Protein AF-A0A645I5U5-F1 (afdb_monomer)

Radius of gyration: 15.51 Å; Cα contacts (8 Å, |Δi|>4): 59; chains: 1; bounding box: 28×45×28 Å

Solvent-accessible surface area (backbone atoms only — not comparable to full-atom values): 4487 Å² total; per-residue (Å²): 93,52,86,56,84,33,57,52,17,34,72,64,35,33,74,60,41,39,50,52,50,18,49,55,45,40,53,46,49,74,73,70,41,80,82,49,76,67,41,50,52,53,49,51,52,51,51,50,53,25,60,77,65,61,42,51,60,53,54,47,50,54,52,50,53,51,52,51,52,52,53,53,56,55,52,60,63,64,73,77,116

Mean predicted aligned error: 5.29 Å

Structure (mmCIF, N/CA/C/O backbone):
data_AF-A0A645I5U5-F1
#
_entry.id   AF-A0A645I5U5-F1
#
loop_
_atom_site.group_PDB
_atom_site.id
_atom_site.type_symbol
_atom_site.label_atom_id
_atom_site.label_alt_id
_atom_site.label_comp_id
_atom_site.label_asym_id
_atom_site.label_entity_id
_atom_site.label_seq_id
_atom_site.pdbx_PDB_ins_code
_atom_site.Cartn_x
_a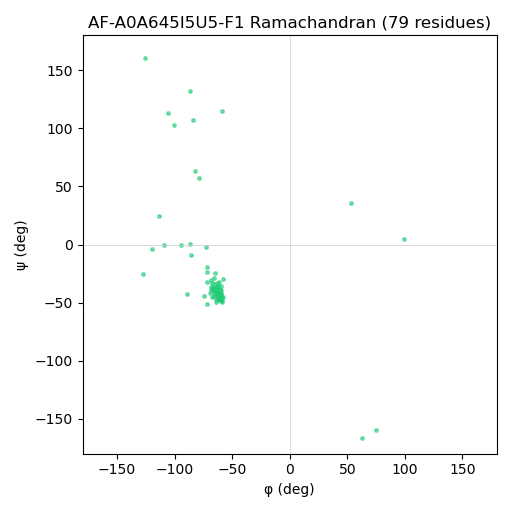tom_site.Cartn_y
_atom_site.Cartn_z
_atom_site.occupancy
_atom_site.B_iso_or_equiv
_atom_site.auth_seq_id
_atom_site.auth_comp_id
_atom_site.auth_asym_id
_atom_site.auth_atom_id
_atom_site.pdbx_PDB_model_num
ATOM 1 N N . MET A 1 1 ? -6.700 -1.221 -2.775 1.00 80.69 1 MET A N 1
ATOM 2 C CA . MET A 1 1 ? -5.907 -2.435 -2.474 1.00 80.69 1 MET A CA 1
ATOM 3 C C . MET A 1 1 ? -6.699 -3.726 -2.691 1.00 80.69 1 MET A C 1
ATOM 5 O O . MET A 1 1 ? -6.159 -4.608 -3.331 1.00 80.69 1 MET A O 1
ATOM 9 N N . SER A 1 2 ? -7.963 -3.845 -2.258 1.00 84.81 2 SER A N 1
ATOM 10 C CA . SER A 1 2 ? -8.765 -5.088 -2.378 1.00 84.81 2 SER A CA 1
ATOM 11 C C . SER A 1 2 ? -9.021 -5.596 -3.806 1.00 84.81 2 SER A C 1
ATOM 13 O O . SER A 1 2 ? -9.086 -6.799 -4.016 1.00 84.81 2 SER A O 1
ATOM 15 N N . ILE A 1 3 ? -9.140 -4.698 -4.788 1.00 87.00 3 ILE A N 1
ATOM 16 C CA . ILE A 1 3 ? -9.418 -5.045 -6.199 1.00 87.00 3 ILE A CA 1
ATOM 17 C C . ILE A 1 3 ? -8.316 -4.602 -7.172 1.00 87.00 3 ILE A C 1
ATOM 19 O O . ILE A 1 3 ? -8.406 -4.841 -8.371 1.00 87.00 3 ILE A O 1
ATOM 23 N N . ASN A 1 4 ? -7.291 -3.909 -6.675 1.00 86.06 4 ASN A N 1
ATOM 24 C CA . ASN A 1 4 ? -6.235 -3.352 -7.515 1.00 86.06 4 ASN A CA 1
ATOM 25 C C . ASN A 1 4 ? -5.143 -4.408 -7.734 1.00 86.06 4 ASN A C 1
ATOM 27 O O . ASN A 1 4 ? -4.697 -5.039 -6.774 1.00 86.06 4 ASN A O 1
ATOM 31 N N . GLY A 1 5 ? -4.721 -4.596 -8.983 1.00 86.69 5 GLY A N 1
ATOM 32 C CA . GLY A 1 5 ? -3.574 -5.428 -9.343 1.00 86.69 5 GLY A CA 1
ATOM 33 C C . GLY A 1 5 ? -2.254 -4.677 -9.193 1.00 86.69 5 GLY A C 1
ATOM 34 O O . GLY A 1 5 ? -1.586 -4.434 -10.193 1.00 86.69 5 GLY A O 1
ATOM 35 N N . ASP A 1 6 ? -1.907 -4.274 -7.970 1.00 92.38 6 ASP A N 1
ATOM 36 C CA . ASP A 1 6 ? -0.749 -3.415 -7.714 1.00 92.38 6 ASP A CA 1
ATOM 37 C C . ASP A 1 6 ? 0.543 -4.079 -8.212 1.00 92.38 6 ASP A C 1
ATOM 39 O O . ASP A 1 6 ? 0.959 -5.132 -7.718 1.00 92.38 6 ASP A O 1
ATOM 43 N N . THR A 1 7 ? 1.182 -3.474 -9.211 1.00 90.12 7 THR A N 1
ATOM 44 C CA . THR A 1 7 ? 2.362 -4.040 -9.873 1.00 90.12 7 THR A CA 1
ATOM 45 C C . THR A 1 7 ? 3.612 -3.989 -8.994 1.00 90.12 7 THR A C 1
ATOM 47 O O . THR A 1 7 ? 4.493 -4.838 -9.151 1.00 90.12 7 THR A O 1
ATOM 50 N N . ASN A 1 8 ? 3.687 -3.078 -8.017 1.00 92.19 8 ASN A N 1
ATOM 51 C CA . ASN A 1 8 ? 4.770 -3.074 -7.027 1.00 92.19 8 ASN A CA 1
ATOM 52 C C . ASN A 1 8 ? 4.664 -4.294 -6.106 1.00 92.19 8 ASN A C 1
ATOM 54 O O . ASN A 1 8 ? 5.667 -4.915 -5.759 1.00 92.19 8 ASN A O 1
ATOM 58 N N . VAL A 1 9 ? 3.440 -4.695 -5.772 1.00 93.94 9 VAL A N 1
ATOM 59 C CA . VAL A 1 9 ? 3.183 -5.898 -4.973 1.00 93.94 9 VAL A CA 1
ATOM 60 C C . VAL A 1 9 ? 3.397 -7.148 -5.818 1.00 93.94 9 VAL A C 1
ATOM 62 O O . VAL A 1 9 ? 4.077 -8.069 -5.373 1.00 93.94 9 VAL A O 1
ATOM 65 N N . ALA A 1 10 ? 2.893 -7.171 -7.055 1.00 92.75 10 ALA A N 1
ATOM 66 C CA . ALA A 1 10 ? 3.073 -8.304 -7.961 1.00 92.75 10 ALA A CA 1
ATOM 67 C C . ALA A 1 10 ? 4.551 -8.549 -8.315 1.00 92.75 10 ALA A C 1
ATOM 69 O O . ALA A 1 10 ? 4.966 -9.699 -8.430 1.00 92.75 10 ALA A O 1
ATOM 70 N N . SER A 1 11 ? 5.362 -7.496 -8.453 1.00 91.81 11 SER A N 1
ATOM 71 C CA . SER A 1 11 ? 6.796 -7.635 -8.747 1.00 91.81 11 SER A CA 1
ATOM 72 C C . SER A 1 11 ? 7.610 -8.163 -7.563 1.00 91.81 11 SER A C 1
ATOM 74 O O . SER A 1 11 ? 8.574 -8.892 -7.781 1.00 91.81 11 SER A O 1
ATOM 76 N N . ARG A 1 12 ? 7.226 -7.840 -6.320 1.00 93.19 12 ARG A N 1
ATOM 77 C CA . ARG A 1 12 ? 7.935 -8.292 -5.108 1.00 93.19 12 ARG A CA 1
ATOM 78 C C . ARG A 1 12 ? 7.428 -9.626 -4.563 1.00 93.19 12 ARG A C 1
ATOM 80 O O . ARG A 1 12 ? 8.228 -10.464 -4.168 1.00 93.19 12 ARG A O 1
ATOM 87 N N . GLY A 1 13 ? 6.111 -9.810 -4.532 1.00 90.81 13 GLY A N 1
ATOM 88 C CA . GLY A 1 13 ? 5.441 -10.967 -3.930 1.00 90.81 13 GLY A CA 1
ATOM 89 C C . GLY A 1 13 ? 4.799 -11.932 -4.922 1.00 90.81 13 GLY A C 1
ATOM 90 O O . GLY A 1 13 ? 4.179 -12.911 -4.506 1.00 90.81 13 GLY A O 1
ATOM 91 N N . GLY A 1 14 ? 4.883 -11.660 -6.226 1.00 94.81 14 GLY A N 1
ATOM 92 C CA . GLY A 1 14 ? 4.197 -12.448 -7.245 1.00 94.81 14 GLY A CA 1
ATOM 93 C C . GLY A 1 14 ? 2.670 -12.404 -7.115 1.00 94.81 14 GLY A C 1
ATOM 94 O O . GLY A 1 14 ? 2.082 -11.606 -6.379 1.00 94.81 14 GLY A O 1
ATOM 95 N N . ALA A 1 15 ? 2.004 -13.318 -7.822 1.00 94.31 15 ALA A N 1
ATOM 96 C CA . ALA A 1 15 ? 0.551 -13.471 -7.750 1.00 94.31 15 ALA A CA 1
ATOM 97 C C . ALA A 1 15 ? 0.062 -13.926 -6.362 1.00 94.31 15 ALA A C 1
ATOM 99 O O . ALA A 1 15 ? -1.092 -13.702 -6.004 1.00 94.31 15 ALA A O 1
ATOM 100 N N . GLU A 1 16 ? 0.911 -14.589 -5.575 1.00 94.94 16 GLU A N 1
ATOM 101 C CA . GLU A 1 16 ? 0.578 -14.995 -4.209 1.00 94.94 16 GLU A CA 1
ATOM 102 C C . GLU A 1 16 ? 0.540 -13.796 -3.260 1.00 94.94 16 GLU A C 1
ATOM 104 O O . GLU A 1 16 ? -0.482 -13.584 -2.611 1.00 94.94 16 GLU A O 1
ATOM 109 N N . GLY A 1 17 ? 1.586 -12.965 -3.249 1.00 95.00 17 GLY A N 1
ATOM 110 C CA . GLY A 1 17 ? 1.624 -11.747 -2.438 1.00 95.00 17 GLY A CA 1
ATOM 111 C C . GLY A 1 17 ? 0.507 -10.771 -2.801 1.00 95.00 17 GLY A C 1
ATOM 112 O O . GLY A 1 17 ? -0.119 -10.194 -1.912 1.00 95.00 17 GLY A O 1
ATOM 113 N N . LEU A 1 18 ? 0.184 -10.650 -4.094 1.00 94.75 18 LEU A N 1
ATOM 114 C CA . LEU A 1 18 ? -0.947 -9.837 -4.543 1.00 94.75 18 LEU A CA 1
ATOM 115 C C . LEU A 1 18 ? -2.290 -10.381 -4.031 1.00 94.75 18 LEU A C 1
ATOM 117 O O . LEU A 1 18 ? -3.091 -9.614 -3.499 1.00 94.75 18 LEU A O 1
ATOM 121 N N . ARG A 1 19 ? -2.532 -11.696 -4.143 1.00 95.75 19 ARG A N 1
ATOM 122 C CA . ARG A 1 19 ? -3.761 -12.321 -3.621 1.00 95.75 19 ARG A CA 1
ATOM 123 C C . ARG A 1 19 ? -3.873 -12.177 -2.108 1.00 95.75 19 ARG A C 1
ATOM 125 O O . ARG A 1 19 ? -4.951 -11.854 -1.619 1.00 95.75 19 ARG A O 1
ATOM 132 N N . TRP A 1 20 ? -2.775 -12.378 -1.383 1.00 96.06 20 TRP A N 1
ATOM 133 C CA . TRP A 1 20 ? -2.738 -12.206 0.067 1.00 96.06 20 TRP A CA 1
ATOM 134 C C . TRP A 1 20 ? -3.099 -10.769 0.465 1.00 96.06 20 TRP A C 1
ATOM 136 O O . TRP A 1 20 ? -4.000 -10.566 1.278 1.00 96.06 20 TRP A O 1
ATOM 146 N N . LEU A 1 21 ? -2.487 -9.764 -0.172 1.00 95.75 21 LEU A N 1
ATOM 147 C CA . LEU A 1 21 ? -2.797 -8.354 0.084 1.00 95.75 21 LEU A CA 1
ATOM 148 C C . LEU A 1 21 ? -4.281 -8.047 -0.177 1.00 95.75 21 LEU A C 1
ATOM 150 O O . LEU A 1 21 ? -4.938 -7.383 0.627 1.00 95.75 21 LEU A O 1
ATOM 154 N N . GLN A 1 22 ? -4.818 -8.537 -1.297 1.00 95.38 22 GLN A N 1
ATOM 155 C CA . GLN A 1 22 ? -6.221 -8.343 -1.662 1.00 95.38 22 GLN A CA 1
ATOM 156 C C . GLN A 1 22 ? -7.172 -8.989 -0.648 1.00 95.38 22 GLN A C 1
ATOM 158 O O . GLN A 1 22 ? -8.184 -8.380 -0.296 1.00 95.38 22 GLN A O 1
ATOM 163 N N . GLN A 1 23 ? -6.844 -10.181 -0.141 1.00 94.94 23 GLN A N 1
ATOM 164 C CA . GLN A 1 23 ? -7.624 -10.870 0.890 1.00 94.94 23 GLN A CA 1
ATOM 165 C C . GLN A 1 23 ? -7.649 -10.085 2.204 1.00 94.94 23 GLN A C 1
ATOM 167 O O . GLN A 1 23 ? -8.737 -9.813 2.712 1.00 94.94 23 GLN A O 1
ATOM 172 N N . GLN A 1 24 ? -6.489 -9.651 2.705 1.00 93.69 24 GLN A N 1
ATOM 173 C CA . GLN A 1 24 ? -6.401 -8.864 3.942 1.00 93.69 24 GLN A CA 1
ATOM 174 C C . GLN A 1 24 ? -7.166 -7.538 3.824 1.00 93.69 24 GLN A C 1
ATOM 176 O O . GLN A 1 24 ? -7.976 -7.195 4.686 1.00 93.69 24 GLN A O 1
ATOM 181 N N . ALA A 1 25 ? -6.988 -6.825 2.707 1.00 92.31 25 ALA A N 1
ATOM 182 C CA . ALA A 1 25 ? -7.714 -5.585 2.449 1.00 92.31 25 ALA A CA 1
ATOM 183 C C . ALA A 1 25 ? -9.235 -5.811 2.346 1.00 92.31 25 ALA A C 1
ATOM 185 O O . ALA A 1 25 ? -10.018 -4.984 2.811 1.00 92.31 25 ALA A O 1
ATOM 186 N N . THR A 1 26 ? -9.667 -6.927 1.752 1.00 93.12 26 THR A N 1
ATOM 187 C CA . THR A 1 26 ? -11.092 -7.278 1.645 1.00 93.12 26 THR A CA 1
ATOM 188 C C . THR A 1 26 ? -11.691 -7.624 3.004 1.00 93.12 26 THR A C 1
ATOM 190 O O . THR A 1 26 ? -12.795 -7.170 3.300 1.00 93.12 26 THR A O 1
ATOM 193 N N . ALA A 1 27 ? -10.971 -8.366 3.848 1.00 91.44 27 ALA A N 1
ATOM 194 C CA . ALA A 1 27 ? -11.414 -8.697 5.200 1.00 91.44 27 ALA A CA 1
ATOM 195 C C . ALA A 1 27 ? -11.655 -7.430 6.040 1.00 91.44 27 ALA A C 1
ATOM 197 O O . ALA A 1 27 ? -12.723 -7.286 6.637 1.00 91.44 27 ALA A O 1
ATOM 198 N N . LEU A 1 28 ? -10.729 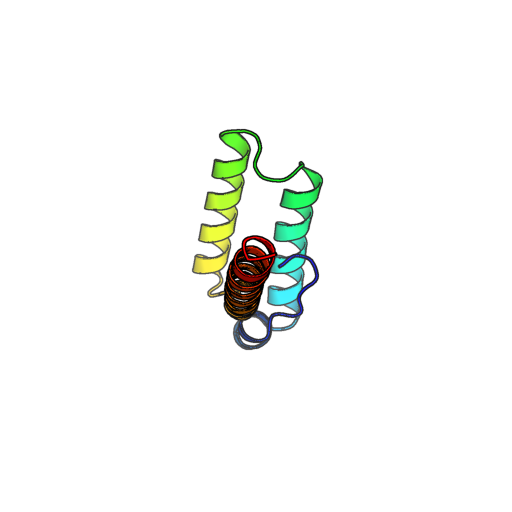-6.464 5.988 1.00 88.75 28 LEU A N 1
ATOM 199 C CA . LEU A 1 28 ? -10.895 -5.165 6.650 1.00 88.75 28 LEU A CA 1
ATOM 200 C C . LEU A 1 28 ? -12.136 -4.409 6.139 1.00 88.75 28 LEU A C 1
ATOM 202 O O . LEU A 1 28 ? -12.888 -3.831 6.921 1.00 88.75 28 LEU A O 1
ATOM 206 N N . MET A 1 29 ? -12.394 -4.431 4.826 1.00 88.62 29 MET A N 1
ATOM 207 C CA . MET A 1 29 ? -13.594 -3.802 4.258 1.00 88.62 29 MET A CA 1
ATOM 208 C C . MET A 1 29 ? -14.889 -4.490 4.710 1.00 88.62 29 MET A C 1
ATOM 210 O O . MET A 1 29 ? -15.869 -3.805 5.003 1.00 88.62 29 MET A O 1
ATOM 214 N N . GLN A 1 30 ? -14.904 -5.823 4.787 1.00 88.81 30 GLN A N 1
ATOM 215 C CA . GLN A 1 30 ? -16.071 -6.602 5.221 1.00 88.81 30 GLN A CA 1
ATOM 216 C C . GLN A 1 30 ? -16.429 -6.365 6.692 1.00 88.81 30 GLN A C 1
ATOM 218 O O . GLN A 1 30 ? -17.606 -6.414 7.044 1.00 88.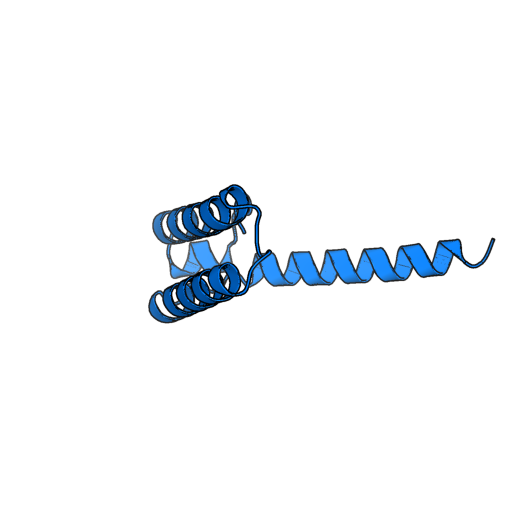81 30 GLN A O 1
ATOM 223 N N . GLN A 1 31 ? -15.448 -6.033 7.533 1.00 84.88 31 GLN A N 1
ATOM 224 C CA . GLN A 1 31 ? -15.669 -5.616 8.923 1.00 84.88 31 GLN A CA 1
ATOM 225 C C . GLN A 1 31 ? -16.265 -4.198 9.043 1.00 84.88 31 GLN A C 1
ATOM 227 O O . GLN A 1 31 ? -16.602 -3.746 10.133 1.00 84.88 31 GLN A O 1
ATOM 232 N N . GLY A 1 32 ? -16.470 -3.507 7.917 1.00 83.44 32 GLY A N 1
ATOM 233 C CA . GLY A 1 32 ? -17.008 -2.151 7.860 1.00 83.44 32 GLY A CA 1
ATOM 234 C C . GLY A 1 32 ? -15.939 -1.072 7.686 1.00 83.44 32 GLY A C 1
ATOM 235 O O . GLY A 1 32 ? -16.287 0.113 7.663 1.00 83.44 32 GLY A O 1
ATOM 236 N N . GLY A 1 33 ? -14.674 -1.461 7.515 1.00 84.81 33 GLY A N 1
ATOM 237 C CA . GLY A 1 33 ? -13.535 -0.552 7.525 1.00 84.81 33 GLY A CA 1
ATOM 238 C C . GLY A 1 33 ? -13.192 -0.087 8.940 1.00 84.81 33 GLY A C 1
ATOM 239 O O . GLY A 1 33 ? -13.570 -0.709 9.924 1.00 84.81 33 GLY A O 1
ATOM 240 N N . ILE A 1 34 ? -12.478 1.030 9.037 1.00 87.25 34 ILE A N 1
ATOM 241 C CA . ILE A 1 34 ? -11.995 1.560 10.313 1.00 87.25 34 ILE A CA 1
ATOM 242 C C . ILE A 1 34 ? -13.109 2.382 10.967 1.00 87.25 34 ILE A C 1
ATOM 244 O O . ILE A 1 34 ? -13.416 3.482 10.500 1.00 87.25 34 ILE A O 1
ATOM 248 N N . ARG A 1 35 ? -13.728 1.861 12.029 1.00 87.56 35 ARG A N 1
ATOM 249 C CA . ARG A 1 35 ? -14.807 2.553 12.766 1.00 87.56 35 ARG A CA 1
ATOM 250 C C . ARG A 1 35 ? -14.548 2.634 14.262 1.00 87.56 35 ARG A C 1
ATOM 252 O O . ARG A 1 35 ? -15.065 3.527 14.928 1.00 87.56 35 ARG A O 1
ATOM 259 N N . THR A 1 36 ? -13.759 1.705 14.784 1.00 86.81 36 THR A N 1
ATOM 260 C CA . THR A 1 36 ? -13.427 1.568 16.196 1.00 86.81 36 THR A CA 1
ATOM 261 C C . THR A 1 36 ? -11.908 1.558 16.392 1.00 86.81 36 THR A C 1
ATOM 263 O O . THR A 1 36 ? -11.162 1.269 15.453 1.00 86.81 36 THR A O 1
ATOM 266 N N . PRO A 1 37 ? -11.414 1.829 17.613 1.00 86.81 37 PRO A N 1
ATOM 267 C CA . PRO A 1 37 ? -9.991 1.694 17.918 1.00 86.81 37 PRO A CA 1
ATOM 268 C C . PRO A 1 37 ? -9.432 0.284 17.667 1.00 86.81 37 PRO A C 1
ATOM 270 O O . PRO A 1 37 ? -8.269 0.152 17.305 1.00 86.81 37 PRO A O 1
ATOM 273 N N . ALA A 1 38 ? -10.251 -0.764 17.806 1.00 84.50 38 ALA A N 1
ATOM 274 C CA . ALA A 1 38 ? -9.832 -2.138 17.522 1.00 84.50 38 ALA A CA 1
ATOM 275 C C . ALA A 1 38 ? -9.552 -2.366 16.022 1.00 84.50 38 ALA A C 1
ATOM 277 O O . ALA A 1 38 ? -8.627 -3.092 15.665 1.00 84.50 38 ALA A O 1
ATOM 278 N N . ASP A 1 39 ? -10.287 -1.689 15.134 1.00 86.88 39 ASP A N 1
ATOM 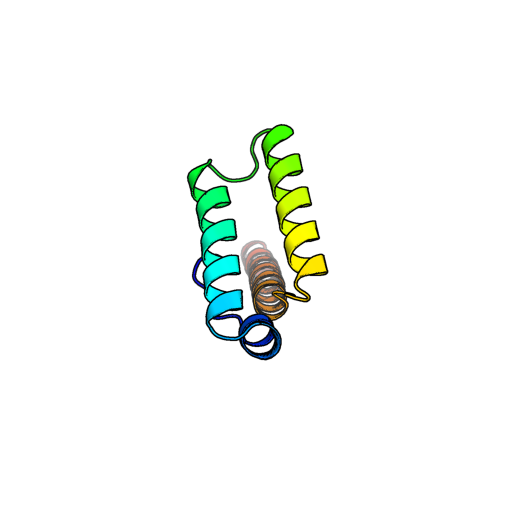279 C CA . ASP A 1 39 ? -10.056 -1.781 13.684 1.00 86.88 39 ASP A CA 1
ATOM 280 C C . ASP A 1 39 ? -8.723 -1.129 13.280 1.00 86.88 39 ASP A C 1
ATOM 282 O O . ASP A 1 39 ? -8.074 -1.563 12.326 1.00 86.88 39 ASP A O 1
ATOM 286 N N . LEU A 1 40 ? -8.288 -0.099 14.020 1.00 90.00 40 LEU A N 1
ATOM 287 C CA . LEU A 1 40 ? -6.962 0.500 13.843 1.00 90.00 40 LEU A CA 1
ATOM 288 C C . LEU A 1 40 ? -5.856 -0.476 14.233 1.00 90.00 40 LEU A C 1
ATOM 290 O O . LEU A 1 40 ? -4.845 -0.549 13.541 1.00 90.00 40 LEU A O 1
ATOM 294 N N . GLU A 1 41 ? -6.043 -1.247 15.303 1.00 90.12 41 GLU A N 1
ATOM 295 C CA . GLU A 1 41 ? -5.077 -2.271 15.699 1.00 90.12 41 GLU A CA 1
ATOM 296 C C . GLU A 1 41 ? -4.926 -3.339 14.609 1.00 90.12 41 GLU A C 1
ATOM 298 O O . GLU A 1 41 ? -3.802 -3.677 14.233 1.00 90.12 41 GLU A O 1
ATOM 303 N N . TYR A 1 42 ? -6.035 -3.795 14.018 1.00 88.31 42 TYR A N 1
ATOM 304 C CA . TYR A 1 42 ? -5.985 -4.702 12.870 1.00 88.31 42 TYR A CA 1
ATOM 305 C C . TYR A 1 42 ? -5.257 -4.075 11.673 1.00 88.31 42 TYR A C 1
ATOM 307 O O . TYR A 1 42 ? -4.432 -4.734 11.039 1.00 88.31 42 TYR A O 1
ATOM 315 N N . LEU A 1 43 ? -5.523 -2.800 11.361 1.00 91.62 43 LEU A N 1
ATOM 316 C CA . LEU A 1 43 ? -4.823 -2.105 10.280 1.00 91.62 43 LEU A CA 1
ATOM 317 C C . LEU A 1 43 ? -3.314 -2.025 10.540 1.00 91.62 43 LEU A C 1
ATOM 319 O O . LEU A 1 43 ? -2.532 -2.280 9.628 1.00 91.62 43 LEU A O 1
ATOM 323 N N . HIS A 1 44 ? -2.901 -1.707 11.767 1.00 93.44 44 HIS A N 1
ATOM 324 C CA . HIS A 1 44 ? -1.488 -1.677 12.143 1.00 93.44 44 HIS A CA 1
ATOM 325 C C . HIS A 1 44 ? -0.834 -3.054 12.020 1.00 93.44 44 HIS A C 1
ATOM 327 O O . HIS A 1 44 ? 0.279 -3.163 11.508 1.00 93.44 44 HIS A O 1
ATOM 333 N N . GLN A 1 45 ? -1.529 -4.115 12.432 1.00 93.94 45 GLN A N 1
ATOM 334 C CA . GLN A 1 45 ? -1.050 -5.484 12.238 1.00 93.94 45 GLN A CA 1
ATOM 335 C C . GLN A 1 45 ? -0.920 -5.825 10.750 1.00 93.94 45 GLN A C 1
ATOM 337 O O . GLN A 1 45 ? 0.072 -6.428 10.341 1.00 93.94 45 GLN A O 1
ATOM 342 N N . PHE A 1 46 ? -1.888 -5.423 9.926 1.00 94.25 46 PHE A N 1
ATOM 343 C CA . PHE A 1 46 ? -1.835 -5.629 8.482 1.00 94.25 46 PHE A CA 1
ATOM 344 C C . PHE A 1 46 ? -0.662 -4.875 7.830 1.00 94.25 46 PHE A C 1
ATOM 346 O O . PHE A 1 46 ? 0.052 -5.459 7.012 1.00 94.25 46 PHE A O 1
ATOM 353 N N . ASP A 1 47 ? -0.421 -3.622 8.216 1.00 94.81 47 ASP A N 1
ATOM 354 C CA . ASP A 1 47 ? 0.721 -2.827 7.746 1.00 94.81 47 ASP A CA 1
ATOM 355 C C . ASP A 1 47 ? 2.056 -3.488 8.118 1.00 94.81 47 ASP A C 1
ATOM 357 O O . ASP A 1 47 ? 2.907 -3.732 7.259 1.00 94.81 47 ASP A O 1
ATOM 361 N N . GLN A 1 48 ? 2.191 -3.921 9.372 1.00 96.44 48 GLN A N 1
ATOM 362 C CA . GLN A 1 48 ? 3.373 -4.638 9.838 1.00 96.44 48 GLN A CA 1
ATOM 363 C C . GLN A 1 48 ? 3.605 -5.940 9.053 1.00 96.44 48 GLN A C 1
ATOM 365 O O . GLN A 1 48 ? 4.725 -6.227 8.627 1.00 96.44 48 GLN A O 1
ATOM 370 N N . GLN A 1 49 ? 2.545 -6.704 8.776 1.00 96.19 49 GLN A N 1
ATOM 371 C CA . GLN A 1 49 ? 2.630 -7.916 7.957 1.00 96.19 49 GLN A CA 1
ATOM 372 C C . GLN A 1 49 ? 3.062 -7.628 6.513 1.00 96.19 49 GLN A C 1
ATOM 374 O O . GLN A 1 49 ? 3.730 -8.473 5.906 1.00 96.19 49 GLN A O 1
ATOM 379 N N . CYS A 1 50 ? 2.680 -6.473 5.960 1.00 95.75 50 CYS A N 1
ATOM 380 C CA . CYS A 1 50 ? 3.124 -6.017 4.644 1.00 95.75 50 CYS A CA 1
ATOM 381 C C . CYS A 1 50 ? 4.623 -5.694 4.653 1.00 95.75 50 CYS A C 1
ATOM 383 O O . CYS A 1 50 ? 5.344 -6.150 3.762 1.00 95.75 50 CYS A O 1
ATOM 385 N N . ILE A 1 51 ? 5.104 -4.987 5.682 1.00 95.94 51 ILE A N 1
ATOM 386 C CA . ILE A 1 51 ? 6.528 -4.671 5.877 1.00 95.94 51 ILE A CA 1
ATOM 387 C C . ILE A 1 51 ? 7.356 -5.957 5.980 1.00 95.94 51 ILE A C 1
ATOM 389 O O . ILE A 1 51 ? 8.329 -6.122 5.244 1.00 95.94 51 ILE A O 1
ATOM 393 N N . GLU A 1 52 ? 6.938 -6.901 6.824 1.00 96.62 52 GLU A N 1
ATOM 394 C CA . GLU A 1 52 ? 7.620 -8.191 7.018 1.00 96.62 52 GLU A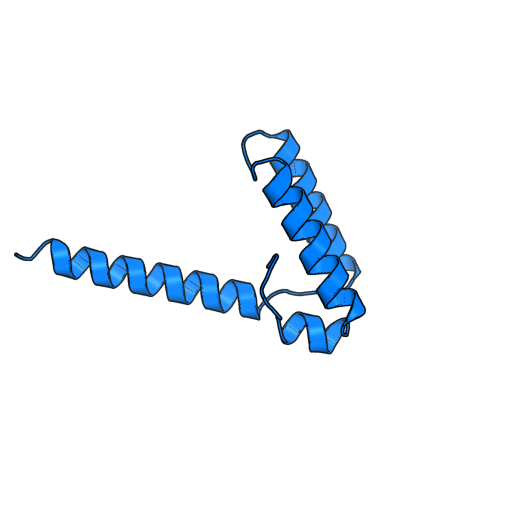 CA 1
ATOM 395 C C . GLU A 1 52 ? 7.709 -9.016 5.729 1.00 96.62 52 GLU A C 1
ATOM 397 O O . GLU A 1 52 ? 8.707 -9.691 5.483 1.00 96.62 52 GLU A O 1
ATOM 402 N N . ARG A 1 53 ? 6.676 -8.943 4.882 1.00 94.75 53 ARG A N 1
ATOM 403 C CA . ARG A 1 53 ? 6.629 -9.630 3.580 1.00 94.75 53 ARG A CA 1
ATOM 404 C C . ARG A 1 53 ? 7.272 -8.823 2.452 1.00 94.75 53 ARG A C 1
ATOM 406 O O . ARG A 1 53 ? 7.271 -9.283 1.313 1.00 94.75 53 ARG A O 1
ATOM 413 N N . ASN A 1 54 ? 7.801 -7.633 2.743 1.00 95.50 54 ASN A N 1
ATOM 414 C CA . ASN A 1 54 ? 8.316 -6.685 1.754 1.00 95.50 54 ASN A CA 1
ATOM 415 C C . ASN A 1 54 ? 7.294 -6.365 0.636 1.00 95.50 54 ASN A C 1
ATOM 417 O O . ASN A 1 54 ? 7.650 -6.176 -0.531 1.00 95.50 54 ASN A O 1
ATOM 421 N N . LEU A 1 55 ? 6.006 -6.312 0.986 1.00 95.75 55 LEU A N 1
ATOM 422 C CA . LEU A 1 55 ? 4.910 -5.993 0.075 1.00 95.75 55 LEU A CA 1
ATOM 423 C C . LEU A 1 55 ? 4.501 -4.539 0.281 1.00 95.75 55 LEU A C 1
ATOM 425 O O . LEU A 1 55 ? 3.813 -4.210 1.238 1.00 95.75 55 LEU A O 1
ATOM 429 N N . SER A 1 56 ? 4.911 -3.663 -0.632 1.00 93.44 56 SER A N 1
ATOM 430 C CA . SER A 1 56 ? 4.504 -2.259 -0.604 1.00 93.44 56 SER A CA 1
ATOM 431 C C . SER A 1 56 ? 3.476 -1.987 -1.707 1.00 93.44 56 SER A C 1
ATOM 433 O O . SER A 1 56 ? 3.837 -2.056 -2.886 1.00 93.44 56 SER A O 1
ATOM 435 N N . PRO A 1 57 ? 2.211 -1.676 -1.364 1.00 92.00 57 PRO A N 1
ATOM 436 C CA . PRO A 1 57 ? 1.167 -1.323 -2.326 1.00 92.00 57 PRO A CA 1
ATOM 437 C C . PRO A 1 57 ? 1.290 0.132 -2.806 1.00 92.00 57 PRO A C 1
ATOM 439 O O . PRO A 1 57 ? 0.376 0.946 -2.647 1.00 92.00 57 PRO A O 1
ATOM 442 N N . GLY A 1 58 ? 2.453 0.470 -3.371 1.00 92.19 58 GLY A N 1
ATOM 443 C CA . GLY A 1 58 ? 2.766 1.825 -3.828 1.00 92.19 58 GLY A CA 1
ATOM 444 C C . GLY A 1 58 ? 1.857 2.299 -4.962 1.00 92.19 58 GLY A C 1
ATOM 445 O O . GLY A 1 58 ? 1.394 3.434 -4.933 1.00 92.19 58 GLY A O 1
ATOM 446 N N . GLY A 1 59 ? 1.496 1.417 -5.902 1.00 91.62 59 GLY A N 1
ATOM 447 C CA . GLY A 1 59 ? 0.614 1.798 -7.009 1.00 91.62 59 GLY A CA 1
ATOM 448 C C . GLY A 1 59 ? -0.795 2.163 -6.528 1.00 91.62 59 GLY A C 1
ATOM 449 O O . GLY A 1 59 ? -1.431 3.073 -7.059 1.00 91.62 59 GLY A O 1
ATOM 450 N N . CYS A 1 60 ? -1.284 1.504 -5.474 1.00 92.50 60 CYS A N 1
ATOM 451 C CA . CYS A 1 60 ? -2.530 1.880 -4.812 1.00 92.50 60 CYS A CA 1
ATOM 452 C C . CYS A 1 60 ? -2.440 3.257 -4.142 1.00 92.50 60 CYS A C 1
ATOM 454 O O . CYS A 1 60 ? -3.415 4.008 -4.196 1.00 92.50 60 CYS A O 1
ATOM 456 N N . ALA A 1 61 ? -1.311 3.575 -3.502 1.00 92.88 61 ALA A N 1
ATOM 457 C CA . ALA A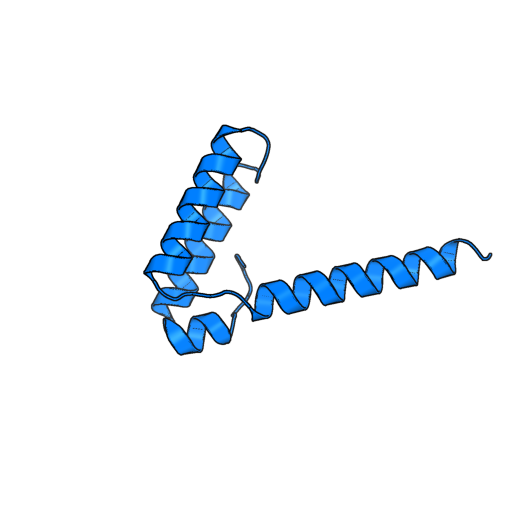 1 61 ? -1.092 4.876 -2.872 1.00 92.88 61 ALA A CA 1
ATOM 458 C C . ALA A 1 61 ? -1.031 6.006 -3.913 1.00 92.88 61 ALA A C 1
ATOM 460 O O . ALA A 1 61 ? -1.687 7.032 -3.729 1.00 92.88 61 ALA A O 1
ATOM 461 N N . ASP A 1 62 ? -0.347 5.782 -5.037 1.00 94.81 62 ASP A N 1
ATOM 462 C CA . ASP A 1 62 ? -0.264 6.737 -6.147 1.00 94.81 62 ASP A CA 1
ATOM 463 C C . ASP A 1 62 ? -1.653 7.056 -6.722 1.00 94.81 62 ASP A C 1
ATOM 465 O O . ASP A 1 62 ? -2.022 8.215 -6.922 1.00 94.81 62 ASP A O 1
ATOM 469 N N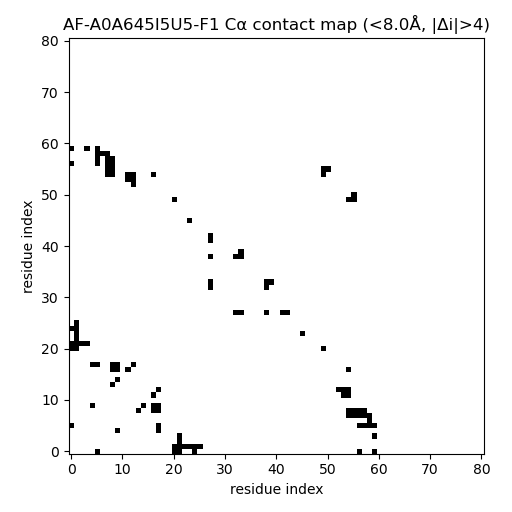 . LEU A 1 63 ? -2.482 6.030 -6.928 1.00 93.81 63 LEU A N 1
ATOM 470 C CA . LEU A 1 63 ? -3.852 6.230 -7.403 1.00 93.81 63 LEU A CA 1
ATOM 471 C C . LEU A 1 63 ? -4.721 6.966 -6.382 1.00 93.81 63 LEU A C 1
ATOM 473 O O . LEU A 1 63 ? -5.548 7.792 -6.775 1.00 93.81 63 LEU A O 1
ATOM 477 N N . LEU A 1 64 ? -4.541 6.694 -5.087 1.00 93.31 64 LEU A N 1
ATOM 478 C CA . LEU A 1 64 ? -5.262 7.401 -4.031 1.00 93.31 64 LEU A CA 1
ATOM 479 C C . LEU A 1 64 ? -4.916 8.894 -4.035 1.00 93.31 64 LEU A C 1
ATOM 481 O O . LEU A 1 64 ? -5.832 9.719 -4.019 1.00 93.31 64 LEU A O 1
ATOM 485 N N . ILE A 1 65 ? -3.628 9.248 -4.105 1.00 95.75 65 ILE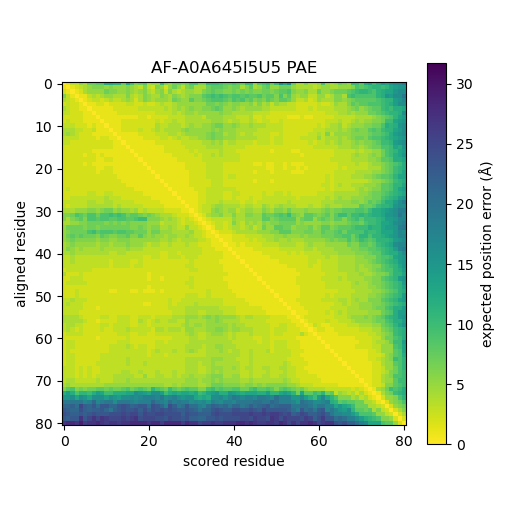 A N 1
ATOM 486 C CA . ILE A 1 65 ? -3.214 10.656 -4.086 1.00 95.75 65 ILE A CA 1
ATOM 487 C C . ILE A 1 65 ? -3.639 11.395 -5.359 1.00 95.75 65 ILE A C 1
ATOM 489 O O . ILE A 1 65 ? -4.132 12.517 -5.262 1.00 95.75 65 ILE A O 1
ATOM 493 N N . VAL A 1 66 ? -3.552 10.761 -6.535 1.00 96.00 66 VAL A N 1
ATOM 494 C CA . VAL A 1 66 ? -4.048 11.344 -7.796 1.00 96.00 66 VAL A CA 1
ATOM 495 C C . VAL A 1 66 ? -5.559 11.567 -7.735 1.00 96.00 66 VAL A C 1
ATOM 497 O O . VAL A 1 66 ? -6.037 12.642 -8.094 1.00 96.00 66 VAL A O 1
ATOM 500 N N . THR A 1 67 ? -6.315 10.587 -7.233 1.00 94.75 67 THR A N 1
ATOM 501 C CA . THR A 1 67 ? -7.774 10.707 -7.075 1.00 94.75 67 THR A CA 1
ATOM 502 C C . THR A 1 67 ? -8.132 11.854 -6.133 1.00 94.75 67 THR A C 1
ATOM 504 O O . THR A 1 67 ? -8.995 12.672 -6.453 1.00 94.75 67 THR A O 1
ATOM 507 N N . TRP A 1 68 ? -7.449 11.947 -4.990 1.00 95.50 68 TRP A N 1
ATOM 508 C CA . TRP A 1 68 ? -7.660 13.024 -4.028 1.00 95.50 68 TRP A CA 1
ATOM 509 C C . TRP A 1 68 ? -7.322 14.397 -4.624 1.00 95.50 68 TRP A C 1
ATOM 511 O O . TRP A 1 68 ? -8.129 15.319 -4.524 1.00 95.50 68 TRP A O 1
ATOM 521 N N . PHE A 1 69 ? -6.183 14.521 -5.309 1.00 95.81 69 PHE A N 1
ATOM 522 C CA . PHE A 1 69 ? -5.755 15.759 -5.963 1.00 95.81 69 PHE A CA 1
ATOM 523 C C . PHE A 1 69 ? -6.769 16.254 -7.003 1.00 95.81 69 PHE A C 1
ATOM 525 O O . PHE A 1 69 ? -7.163 17.423 -6.978 1.00 95.81 69 PHE A O 1
ATOM 532 N N . LEU A 1 70 ? -7.243 15.364 -7.881 1.00 95.38 70 LEU A N 1
ATOM 533 C CA . LEU A 1 70 ? -8.256 15.703 -8.881 1.00 95.38 70 LEU A CA 1
ATOM 534 C C . LEU A 1 70 ? -9.566 16.151 -8.223 1.00 95.38 70 LEU A C 1
ATOM 536 O O . LEU A 1 70 ? -10.136 17.160 -8.634 1.00 95.38 70 LEU A O 1
ATOM 540 N N . ALA A 1 71 ? -10.003 15.467 -7.161 1.00 94.31 71 ALA A N 1
ATOM 541 C CA . ALA A 1 71 ? -11.195 15.858 -6.413 1.00 94.31 71 ALA A CA 1
ATOM 542 C C . ALA A 1 71 ? -11.077 17.275 -5.820 1.00 94.31 71 ALA A C 1
ATOM 544 O O . ALA A 1 71 ? -12.045 18.034 -5.866 1.00 94.31 71 ALA A O 1
ATOM 545 N N . GLN A 1 72 ? -9.899 17.662 -5.316 1.00 93.25 72 GLN A N 1
ATOM 546 C CA . GLN A 1 72 ? -9.667 19.014 -4.791 1.00 93.25 72 GLN A CA 1
ATOM 547 C C . GLN A 1 72 ? -9.741 20.085 -5.890 1.00 93.25 72 GLN A C 1
ATOM 549 O O . GLN A 1 72 ? -10.408 21.104 -5.712 1.00 93.25 72 GLN A O 1
ATOM 554 N N . ILE A 1 73 ? -9.127 19.855 -7.055 1.00 92.88 73 ILE A N 1
ATOM 555 C CA . ILE A 1 73 ? -9.161 20.827 -8.164 1.00 92.88 73 ILE A CA 1
ATOM 556 C C . ILE A 1 73 ? -10.568 20.975 -8.755 1.00 92.88 73 ILE A C 1
ATOM 558 O O . ILE A 1 73 ? -10.975 22.086 -9.112 1.00 92.88 73 ILE A O 1
ATOM 562 N N . SER A 1 74 ? -11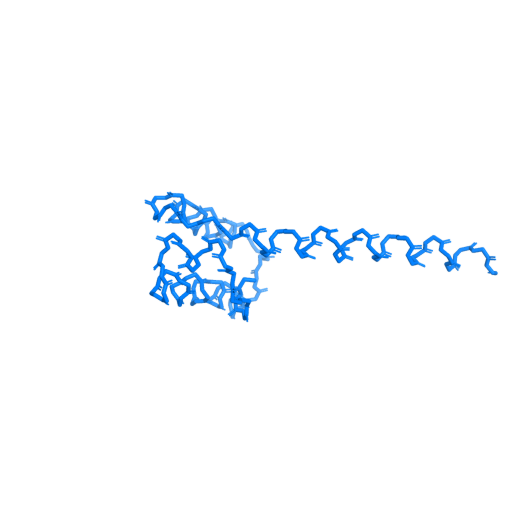.331 19.883 -8.844 1.00 82.25 74 SER A N 1
ATOM 563 C CA . SER A 1 74 ? -12.723 19.933 -9.300 1.00 82.25 74 SER A CA 1
ATOM 564 C C . SER A 1 74 ? -13.616 20.721 -8.340 1.00 82.25 74 SER A C 1
ATOM 566 O O . SER A 1 74 ? -14.471 21.476 -8.796 1.00 82.25 74 SER A O 1
ATOM 568 N N . GLN A 1 75 ? -13.400 20.619 -7.024 1.00 73.19 75 GLN A N 1
ATOM 569 C CA . GLN A 1 75 ? -14.156 21.410 -6.045 1.00 73.19 75 GLN A CA 1
ATOM 570 C C . GLN A 1 75 ? -13.871 22.913 -6.160 1.00 73.19 75 GLN A C 1
ATOM 572 O O . GLN A 1 75 ? -14.802 23.709 -6.078 1.00 73.19 75 GLN A O 1
ATOM 577 N N . VAL A 1 76 ? -12.626 23.315 -6.439 1.00 64.75 76 VAL A N 1
ATOM 578 C CA . VAL A 1 76 ? -12.267 24.734 -6.634 1.00 64.75 76 VAL A CA 1
ATOM 579 C C . VAL A 1 76 ? -12.996 25.356 -7.836 1.00 64.75 76 VAL A C 1
ATOM 581 O O . VAL A 1 76 ? -13.408 26.516 -7.768 1.00 64.75 76 VAL A O 1
ATOM 584 N N . HIS A 1 77 ? -13.230 24.586 -8.905 1.00 58.44 77 HIS A N 1
ATOM 585 C CA . HIS A 1 77 ? -13.993 25.047 -10.074 1.00 58.44 77 HIS A CA 1
ATOM 586 C C . HIS A 1 77 ? -15.503 25.187 -9.820 1.00 58.44 77 HIS A C 1
ATOM 588 O O . HIS A 1 77 ? -16.167 25.920 -10.548 1.00 58.44 77 HIS A O 1
ATOM 594 N N . HIS A 1 78 ? -16.056 24.541 -8.789 1.00 56.59 78 HIS A N 1
ATOM 595 C CA . HIS A 1 78 ? -17.475 24.666 -8.435 1.00 56.59 78 HIS A CA 1
ATOM 596 C C . HIS A 1 78 ? -17.793 25.861 -7.518 1.00 56.59 78 HIS A C 1
ATOM 598 O O . HIS A 1 78 ? -18.966 26.167 -7.338 1.00 56.59 78 HIS A O 1
ATOM 604 N N . TYR A 1 79 ? -16.786 26.559 -6.978 1.00 52.03 79 TYR A N 1
ATOM 605 C CA . TYR A 1 79 ? -16.968 27.765 -6.150 1.00 52.03 79 TYR A CA 1
ATOM 606 C C . TYR A 1 79 ? -16.886 29.092 -6.930 1.00 52.03 79 TYR A C 1
ATOM 608 O O . TYR A 1 79 ? -17.035 30.153 -6.332 1.00 52.03 79 TYR A O 1
ATOM 616 N N . HIS A 1 80 ? -16.652 29.048 -8.247 1.00 50.28 80 HIS A N 1
ATOM 617 C CA . HIS A 1 80 ? -16.550 30.232 -9.117 1.00 50.28 80 HIS A CA 1
ATOM 618 C C . HIS A 1 80 ? -17.682 30.343 -10.160 1.00 50.28 80 HIS A C 1
ATOM 620 O O . HIS A 1 80 ? -17.498 31.004 -11.180 1.00 50.28 80 HIS A O 1
ATOM 626 N N . ASN A 1 81 ? -18.849 29.740 -9.900 1.00 44.75 81 ASN A N 1
ATOM 627 C CA . ASN A 1 81 ? -20.101 30.031 -10.615 1.00 44.75 81 ASN A CA 1
ATOM 628 C C . ASN A 1 81 ? -21.139 30.610 -9.655 1.00 44.75 81 ASN A C 1
ATOM 630 O O . ASN A 1 81 ? -21.335 29.990 -8.586 1.00 44.75 81 ASN A O 1
#

Foldseek 3Di:
DLPDPQVQQCVQPNPVSSNVLNVLVVVCVVVVHDDDPVSVVSVVVSVVVCVVSVGDSVVVVVVVVVVVVVVVVVVVVVVPD

pLDDT: mean 88.89, std 10.77, range [44.75, 96.62]

Organism: NCBI:txid1076179

Sequence (81 aa):
MSINGDTNVASRGGAEGLRWLQQQATALMQQGGIRTPADLEYLHQFDQQCIERNLSPGGCADLLIVTWFLAQISQVHHYHN

Secondary structure (DSSP, 8-state):
--S---HHHHHHHHHHHHHHHHHHHHHHHHTTSS-SHHHHHHHHHHHHHHHHTT---HHHHHHHHHHHHHHHHHHHHHT--

InterPro domains:
  IPR002736 Triphosphoribosyl-dephospho-CoA protein [PF01874] (1-71)
  IPR002736 Triphosphoribosyl-dephospho-CoA protein [PTHR30201] (1-75)